Protein AF-A0A1H8F673-F1 (afdb_monomer)

Nearest PDB structures (foldseek):
  5eu0-assembly1_B  TM=6.700E-01  e=2.987E-01  Bartonella rochalimae ATCC BAA-1498
  8jxn-assembly1_B  TM=8.615E-01  e=1.381E+00  Homo sapiens
  8jxm-assembly1_J  TM=8.597E-01  e=1.381E+00  Homo sapiens
  8jxm-assembly1_E  TM=8.597E-01  e=1.381E+00  Homo sapiens
  5i2a-assembly2_B  TM=6.103E-01  e=9.527E+00  Roseburia inulinivorans

Organism: NCBI:txid1173111

Sequence (61 aa):
MKPIKRTEDQIEQMVRQAKATLAIEGMEMSEQDEELIKAKLRGEISRKEFLKRALEMADIG

Structure (mmCIF, N/CA/C/O backbone):
data_AF-A0A1H8F673-F1
#
_entry.id   AF-A0A1H8F673-F1
#
loop_
_atom_site.group_PDB
_atom_site.id
_atom_site.type_symbol
_atom_site.label_atom_id
_atom_site.label_alt_id
_atom_site.label_comp_id
_atom_site.label_asym_id
_atom_site.l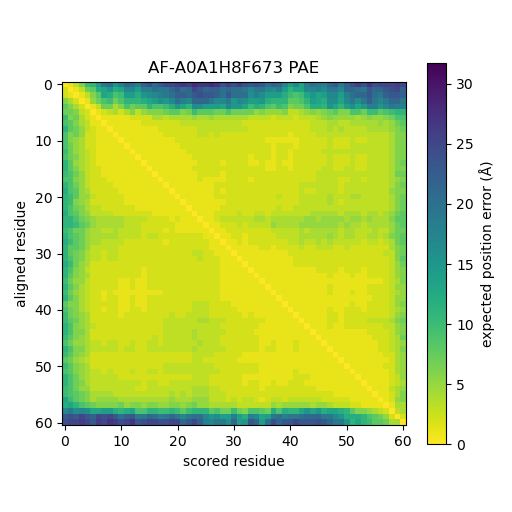abel_entity_id
_atom_site.label_seq_id
_atom_site.pdbx_PDB_ins_code
_atom_site.Cartn_x
_atom_site.Cartn_y
_atom_site.Cartn_z
_atom_site.occupancy
_atom_site.B_iso_or_equiv
_atom_site.auth_seq_id
_atom_site.auth_comp_id
_atom_site.auth_asym_id
_atom_site.auth_atom_id
_atom_site.pdbx_PDB_model_num
ATOM 1 N N . MET A 1 1 ? -1.326 -6.966 19.990 1.00 47.59 1 MET A N 1
ATOM 2 C CA . MET A 1 1 ? -0.478 -5.892 19.422 1.00 47.59 1 MET A CA 1
ATOM 3 C C . MET A 1 1 ? -1.360 -4.668 19.198 1.00 47.59 1 MET A C 1
ATOM 5 O O . MET A 1 1 ? -2.413 -4.832 18.595 1.00 47.59 1 MET A O 1
ATOM 9 N N . LYS A 1 2 ? -1.020 -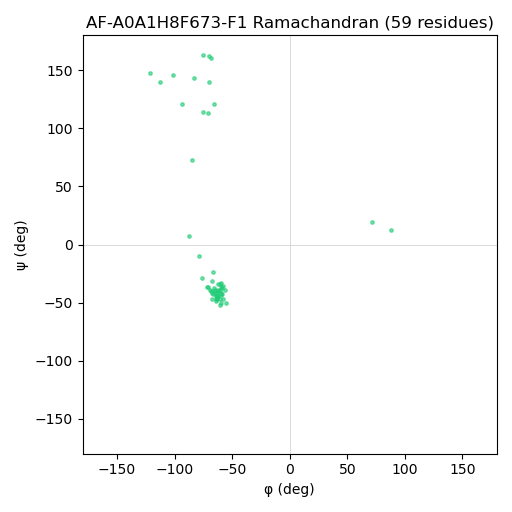3.488 19.738 1.00 47.94 2 LYS A N 1
ATOM 10 C CA . LYS A 1 2 ? -1.782 -2.253 19.456 1.00 47.94 2 LYS A CA 1
ATOM 11 C C . LYS A 1 2 ? -1.532 -1.840 17.994 1.00 47.94 2 LYS A C 1
ATOM 13 O O . LYS A 1 2 ? -0.395 -1.987 17.546 1.00 47.94 2 LYS A O 1
ATOM 18 N N . PRO A 1 3 ? -2.539 -1.367 17.239 1.00 58.81 3 PRO A N 1
ATOM 19 C CA . PRO A 1 3 ? -2.318 -0.925 15.868 1.00 58.81 3 PRO A CA 1
ATOM 20 C C . PRO A 1 3 ? -1.417 0.315 15.878 1.00 58.81 3 PRO A C 1
ATOM 22 O O . PRO A 1 3 ? -1.745 1.324 16.500 1.00 58.81 3 PRO A O 1
ATOM 25 N N . ILE A 1 4 ? -0.262 0.227 15.217 1.00 68.69 4 ILE A N 1
ATOM 26 C CA . ILE A 1 4 ? 0.608 1.382 14.988 1.00 68.69 4 ILE A CA 1
ATOM 27 C C . ILE A 1 4 ? -0.108 2.266 13.966 1.00 68.69 4 ILE A C 1
ATOM 29 O O . ILE A 1 4 ? -0.297 1.851 12.821 1.00 68.69 4 ILE A O 1
ATOM 33 N N . LYS A 1 5 ? -0.537 3.458 14.389 1.00 74.69 5 LYS A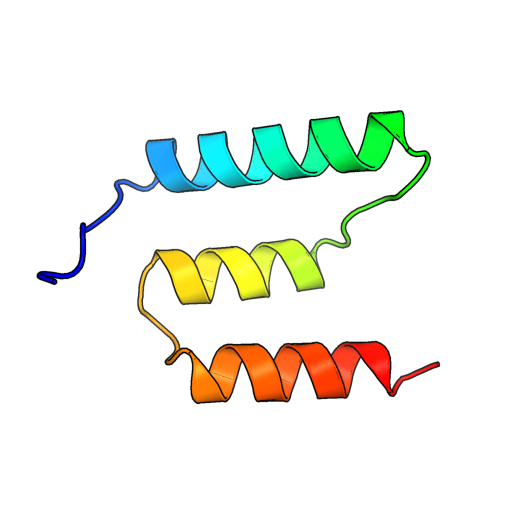 N 1
ATOM 34 C CA . LYS A 1 5 ? -1.105 4.464 13.490 1.00 74.69 5 LYS A CA 1
ATOM 35 C C . LYS A 1 5 ? 0.050 5.092 12.712 1.00 74.69 5 LYS A C 1
ATOM 37 O O . LYS A 1 5 ? 0.923 5.705 13.321 1.00 74.69 5 LYS A O 1
ATOM 42 N N . ARG A 1 6 ? 0.082 4.874 11.398 1.00 86.44 6 ARG A N 1
ATOM 43 C CA . ARG A 1 6 ? 1.083 5.472 10.506 1.00 86.44 6 ARG A CA 1
ATOM 44 C C . ARG A 1 6 ? 0.644 6.879 10.120 1.00 86.44 6 ARG A C 1
ATOM 46 O O . ARG A 1 6 ? -0.554 7.116 9.974 1.00 86.44 6 ARG A O 1
ATOM 53 N N . THR A 1 7 ? 1.593 7.800 9.995 1.00 93.88 7 THR A N 1
ATOM 54 C CA . THR A 1 7 ? 1.341 9.097 9.353 1.00 93.88 7 THR A CA 1
ATOM 55 C C . THR A 1 7 ? 1.268 8.917 7.842 1.00 93.88 7 THR A C 1
ATOM 57 O O . THR A 1 7 ? 1.736 7.908 7.313 1.00 93.88 7 THR A O 1
ATOM 60 N N . GLU A 1 8 ? 0.719 9.902 7.140 1.00 94.31 8 GLU A N 1
ATOM 61 C CA . GLU A 1 8 ? 0.600 9.802 5.687 1.00 94.31 8 GLU A CA 1
ATOM 62 C C . GLU A 1 8 ? 1.964 9.768 4.996 1.00 94.31 8 GLU A C 1
ATOM 64 O O . GLU A 1 8 ? 2.198 8.911 4.150 1.00 94.31 8 GLU A O 1
ATOM 69 N N . ASP A 1 9 ? 2.926 10.556 5.478 1.00 95.81 9 ASP A N 1
ATOM 70 C CA . ASP A 1 9 ? 4.310 10.505 4.993 1.00 95.81 9 ASP A CA 1
ATOM 71 C C . ASP A 1 9 ? 4.948 9.118 5.167 1.00 95.81 9 ASP A C 1
ATOM 73 O O . ASP A 1 9 ? 5.695 8.654 4.305 1.00 95.81 9 ASP A O 1
ATOM 77 N N . GLN A 1 10 ? 4.641 8.418 6.267 1.00 95.75 10 GLN A N 1
ATOM 78 C CA . GLN A 1 10 ? 5.129 7.055 6.489 1.00 95.75 10 GLN A CA 1
ATOM 79 C C . GLN A 1 10 ? 4.487 6.063 5.519 1.00 95.75 10 GLN A C 1
ATOM 81 O O . GLN A 1 10 ? 5.164 5.153 5.044 1.00 95.75 10 GLN A O 1
ATOM 86 N N . ILE A 1 11 ? 3.194 6.219 5.227 1.00 95.88 11 ILE A N 1
ATOM 87 C CA . ILE A 1 11 ? 2.490 5.379 4.253 1.00 95.88 11 ILE A CA 1
ATOM 88 C C . ILE A 1 11 ? 3.086 5.593 2.860 1.00 95.88 11 ILE A C 1
ATOM 90 O O . ILE A 1 11 ? 3.462 4.620 2.208 1.00 95.88 11 ILE A O 1
ATOM 94 N N . GLU A 1 12 ? 3.262 6.846 2.446 1.00 97.00 12 GLU A N 1
ATOM 95 C CA . GLU A 1 12 ? 3.884 7.209 1.170 1.00 97.00 12 GLU A CA 1
ATOM 96 C C . GLU A 1 12 ? 5.312 6.667 1.047 1.00 97.00 12 GLU A C 1
ATOM 98 O O . GLU A 1 12 ? 5.698 6.118 0.013 1.00 97.00 12 GLU A O 1
ATOM 103 N N . GLN A 1 13 ? 6.110 6.761 2.114 1.00 97.12 13 GLN A N 1
ATOM 104 C CA . GLN A 1 13 ? 7.457 6.194 2.132 1.00 97.12 13 GLN A CA 1
ATOM 105 C C . GLN A 1 13 ? 7.437 4.668 1.971 1.00 97.12 13 GLN A C 1
ATOM 107 O O . GLN A 1 13 ? 8.226 4.128 1.196 1.00 97.12 13 GLN A O 1
ATOM 112 N N . MET A 1 14 ? 6.539 3.972 2.672 1.00 95.62 14 MET A N 1
ATOM 113 C CA . MET A 1 14 ? 6.418 2.514 2.589 1.00 95.62 14 MET A CA 1
ATOM 114 C C . MET A 1 14 ? 5.990 2.046 1.197 1.00 95.62 14 MET A C 1
ATOM 116 O O . MET A 1 14 ? 6.576 1.106 0.664 1.00 95.62 14 MET A O 1
ATOM 120 N N . VAL A 1 15 ? 5.000 2.711 0.596 1.00 96.56 15 VAL A N 1
ATOM 121 C CA . VAL A 1 15 ? 4.538 2.403 -0.764 1.00 96.56 15 VAL A CA 1
ATOM 122 C C . VAL A 1 15 ? 5.653 2.655 -1.777 1.00 96.56 15 VAL A C 1
ATOM 124 O O . VAL A 1 15 ? 5.928 1.799 -2.613 1.00 96.56 15 VAL A O 1
ATOM 127 N N . ARG A 1 16 ? 6.360 3.786 -1.670 1.00 96.75 16 ARG A N 1
ATOM 128 C CA . ARG A 1 16 ? 7.492 4.113 -2.549 1.00 96.75 16 ARG A CA 1
ATOM 129 C C . ARG A 1 16 ? 8.611 3.079 -2.469 1.00 96.75 16 ARG A C 1
ATOM 131 O O . ARG A 1 16 ? 9.164 2.704 -3.498 1.00 96.75 16 ARG A O 1
ATOM 138 N N . GLN A 1 17 ? 8.937 2.614 -1.264 1.00 97.12 17 GLN A N 1
ATOM 139 C CA . GLN A 1 17 ? 9.927 1.554 -1.070 1.00 97.12 17 GLN A CA 1
ATOM 140 C C . GLN A 1 17 ? 9.470 0.242 -1.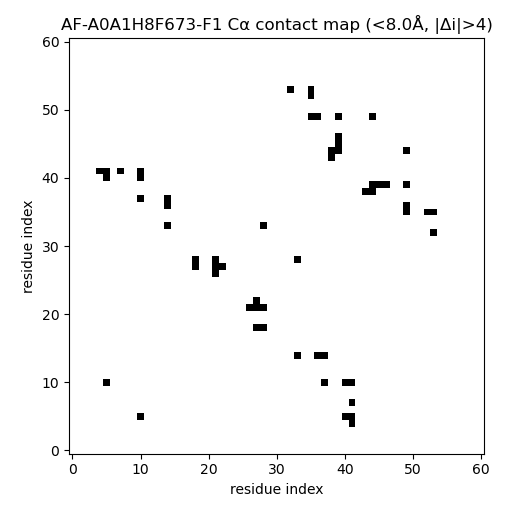713 1.00 97.12 17 GLN A C 1
ATOM 142 O O . GLN A 1 17 ? 10.236 -0.351 -2.465 1.00 97.12 17 GLN A O 1
ATOM 147 N N . ALA A 1 18 ? 8.220 -0.171 -1.486 1.00 96.25 18 ALA A N 1
ATOM 148 C CA . ALA A 1 18 ? 7.667 -1.381 -2.091 1.00 96.25 18 ALA A CA 1
ATOM 149 C C . ALA A 1 18 ? 7.681 -1.317 -3.628 1.00 96.25 18 ALA A C 1
ATOM 151 O O . ALA A 1 18 ? 8.109 -2.270 -4.274 1.00 96.25 18 ALA A O 1
ATOM 152 N N . LYS A 1 19 ? 7.298 -0.174 -4.214 1.00 96.38 19 LYS A N 1
ATOM 153 C CA . LYS A 1 19 ? 7.391 0.070 -5.662 1.00 96.38 19 LYS A CA 1
ATOM 154 C C . LYS A 1 19 ? 8.816 -0.070 -6.187 1.00 96.38 19 LYS A C 1
ATOM 156 O O . LYS A 1 19 ? 9.025 -0.732 -7.195 1.00 96.38 19 LYS A O 1
ATOM 161 N N . ALA A 1 20 ? 9.792 0.529 -5.505 1.00 96.56 20 ALA A N 1
ATOM 162 C CA . ALA A 1 20 ? 11.191 0.431 -5.911 1.00 96.56 20 ALA A CA 1
ATOM 163 C C . ALA A 1 20 ? 11.700 -1.019 -5.860 1.00 96.56 20 ALA A C 1
ATOM 165 O O . ALA A 1 20 ? 12.406 -1.446 -6.768 1.00 96.56 20 ALA A O 1
ATOM 166 N N . THR A 1 21 ? 11.314 -1.787 -4.836 1.00 97.31 21 THR A N 1
ATOM 167 C CA . THR A 1 21 ? 11.657 -3.213 -4.732 1.00 97.31 21 THR A CA 1
ATOM 168 C C . THR A 1 21 ? 11.054 -4.031 -5.872 1.00 97.31 21 THR A C 1
ATOM 170 O O . T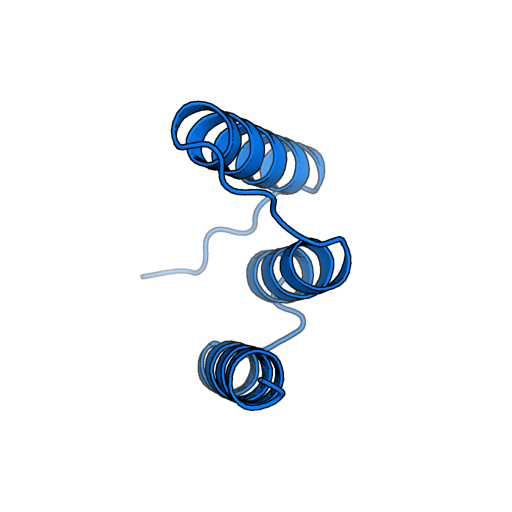HR A 1 21 ? 11.774 -4.806 -6.488 1.00 97.31 21 THR A O 1
ATOM 173 N N . LEU A 1 22 ? 9.776 -3.825 -6.201 1.00 96.44 22 LEU A N 1
ATOM 174 C CA . LEU A 1 22 ? 9.131 -4.513 -7.326 1.00 96.44 22 LEU A CA 1
ATOM 175 C C . LEU A 1 22 ? 9.784 -4.158 -8.667 1.00 96.44 22 LEU A C 1
ATOM 177 O O . LEU A 1 22 ? 10.054 -5.045 -9.472 1.00 96.44 22 LEU A O 1
ATOM 181 N N . ALA A 1 23 ? 10.122 -2.882 -8.869 1.00 96.56 23 ALA A N 1
ATOM 182 C CA . ALA A 1 23 ? 10.763 -2.418 -10.096 1.00 96.56 23 ALA A CA 1
ATOM 183 C C . ALA A 1 23 ? 12.146 -3.056 -10.320 1.00 96.56 23 ALA A C 1
ATOM 185 O O . ALA A 1 23 ? 12.512 -3.331 -11.462 1.00 96.56 23 ALA A O 1
ATOM 186 N N . ILE A 1 24 ? 12.901 -3.339 -9.249 1.00 97.38 24 ILE A N 1
ATOM 187 C CA . ILE A 1 24 ? 14.170 -4.089 -9.336 1.00 97.38 24 ILE A CA 1
ATOM 188 C C . ILE A 1 24 ? 13.940 -5.493 -9.915 1.00 97.38 24 ILE A C 1
ATOM 190 O O . ILE A 1 24 ? 14.784 -5.992 -10.657 1.00 97.38 24 ILE A O 1
ATOM 194 N N . GLU A 1 25 ? 12.798 -6.110 -9.617 1.00 96.19 25 GLU A N 1
ATOM 195 C CA . GLU A 1 25 ? 12.409 -7.430 -10.128 1.00 96.19 25 GLU A CA 1
ATOM 196 C C . GLU A 1 25 ? 11.671 -7.364 -11.478 1.00 96.19 25 GLU A C 1
ATOM 198 O O . GLU A 1 25 ? 11.182 -8.379 -11.969 1.00 96.19 25 GLU A O 1
ATOM 203 N N . GLY A 1 26 ? 11.593 -6.182 -12.103 1.00 96.81 26 GLY A N 1
ATOM 204 C CA . GLY A 1 26 ? 10.871 -5.980 -13.361 1.00 96.81 26 GLY A CA 1
ATOM 205 C C . GLY A 1 26 ? 9.349 -6.048 -13.216 1.00 96.81 26 GLY A C 1
ATOM 206 O O . GLY A 1 26 ? 8.654 -6.260 -14.207 1.00 96.81 26 GLY A O 1
ATOM 207 N N . MET A 1 27 ? 8.830 -5.887 -11.997 1.00 96.06 27 MET A N 1
ATOM 208 C CA . MET A 1 27 ? 7.399 -5.829 -11.710 1.00 96.06 27 MET A CA 1
ATOM 209 C C . MET A 1 27 ? 6.949 -4.383 -11.505 1.00 96.06 27 MET A C 1
ATOM 211 O O . MET A 1 27 ? 7.658 -3.566 -10.915 1.00 96.06 27 MET A O 1
ATOM 215 N N . GLU A 1 28 ? 5.727 -4.081 -11.929 1.00 93.88 28 GLU A N 1
ATOM 216 C CA . GLU A 1 28 ? 5.092 -2.786 -11.702 1.00 93.88 28 GLU A CA 1
ATOM 217 C C . GLU A 1 28 ? 3.908 -2.937 -10.747 1.00 93.88 28 GLU A C 1
ATOM 219 O O . GLU A 1 28 ? 3.144 -3.895 -10.820 1.00 93.88 28 GLU A O 1
ATOM 224 N N . MET A 1 29 ? 3.765 -1.976 -9.834 1.00 94.25 29 MET A N 1
ATOM 225 C CA . MET A 1 29 ? 2.589 -1.861 -8.976 1.00 94.25 29 MET A CA 1
ATOM 226 C C . MET A 1 29 ? 1.606 -0.912 -9.646 1.00 94.25 29 MET A C 1
ATOM 228 O O . MET A 1 29 ? 1.954 0.250 -9.881 1.00 94.25 29 MET A O 1
ATOM 232 N N . SER A 1 30 ? 0.394 -1.386 -9.926 1.00 93.88 30 SER A N 1
ATOM 233 C CA . SER A 1 30 ? -0.640 -0.534 -10.507 1.00 93.88 30 SER A CA 1
ATOM 234 C C . SER A 1 30 ? -1.107 0.532 -9.507 1.00 93.88 30 SER A C 1
ATOM 236 O O . SER A 1 30 ? -0.942 0.400 -8.291 1.00 93.88 30 SER A O 1
ATOM 238 N N . GLU A 1 31 ? -1.737 1.596 -10.007 1.00 94.44 31 GLU A N 1
ATOM 239 C CA . GLU A 1 31 ? -2.373 2.608 -9.148 1.00 94.44 31 GLU A CA 1
ATOM 240 C C . GLU A 1 31 ? -3.466 1.992 -8.258 1.00 94.44 31 GLU A C 1
ATOM 242 O O . GLU A 1 31 ? -3.652 2.392 -7.110 1.00 94.44 31 GLU A O 1
ATOM 247 N N . GLN A 1 32 ? -4.161 0.970 -8.762 1.00 94.69 32 GLN A N 1
ATOM 248 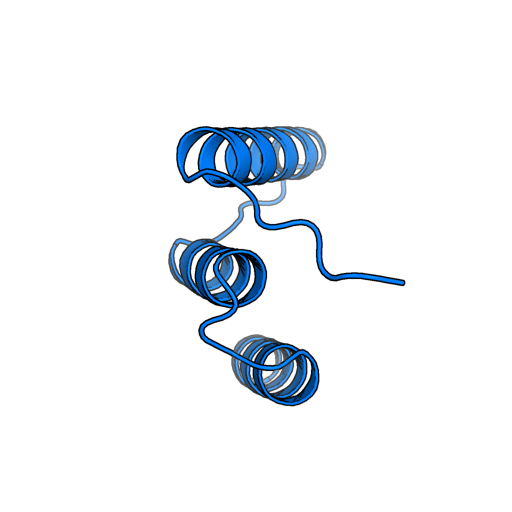C CA . GLN A 1 32 ? -5.215 0.266 -8.033 1.00 94.69 32 GLN A CA 1
ATOM 249 C C . GLN A 1 32 ? -4.644 -0.534 -6.853 1.00 94.69 32 GLN A C 1
ATOM 251 O O . GLN A 1 32 ? -5.223 -0.520 -5.763 1.00 94.69 32 GLN A O 1
ATOM 256 N N . ASP A 1 33 ? -3.490 -1.185 -7.043 1.00 94.75 33 ASP A N 1
ATOM 257 C CA . ASP A 1 33 ? -2.780 -1.895 -5.972 1.00 94.75 33 ASP A CA 1
ATOM 258 C C . ASP A 1 33 ? -2.323 -0.924 -4.883 1.00 94.75 33 ASP A C 1
ATOM 260 O O . ASP A 1 33 ? -2.489 -1.182 -3.687 1.00 94.75 33 ASP A O 1
ATOM 264 N N . GLU A 1 34 ? -1.774 0.220 -5.295 1.00 96.25 34 GLU A N 1
ATOM 265 C CA . GLU A 1 34 ? -1.327 1.268 -4.386 1.00 96.25 34 GLU A CA 1
ATOM 266 C C . GLU A 1 34 ? -2.474 1.790 -3.517 1.00 96.25 34 GLU A C 1
ATOM 268 O O . GLU A 1 34 ? -2.340 1.825 -2.290 1.00 96.25 34 GLU A O 1
ATOM 273 N N . GLU A 1 35 ? -3.609 2.149 -4.118 1.00 96.75 35 GLU A N 1
ATOM 274 C CA . GLU A 1 35 ? -4.766 2.649 -3.371 1.00 96.75 35 GLU A CA 1
ATOM 275 C C . GLU A 1 35 ? -5.313 1.601 -2.395 1.00 96.75 35 GLU A C 1
ATOM 277 O O . GLU A 1 35 ? -5.631 1.918 -1.242 1.00 96.75 35 GLU A O 1
ATOM 282 N N . LEU A 1 36 ? -5.340 0.326 -2.794 1.00 97.19 36 LEU A N 1
ATOM 283 C CA . LEU A 1 36 ? -5.761 -0.763 -1.916 1.00 97.19 36 LEU A CA 1
ATOM 284 C C . LEU A 1 36 ? -4.814 -0.934 -0.712 1.00 97.19 36 LEU A C 1
ATOM 286 O O . LEU A 1 36 ? -5.266 -1.111 0.430 1.00 97.19 36 LEU A O 1
ATOM 290 N N . ILE A 1 37 ? -3.500 -0.853 -0.942 1.00 96.38 37 ILE A N 1
ATOM 291 C CA . ILE A 1 37 ? -2.476 -0.916 0.110 1.00 96.38 37 ILE A CA 1
ATOM 292 C C . ILE A 1 37 ? -2.602 0.287 1.053 1.00 96.38 37 ILE A C 1
ATOM 294 O O . ILE A 1 37 ? -2.619 0.105 2.278 1.00 96.38 37 ILE A O 1
ATOM 298 N N . LYS A 1 38 ? -2.743 1.505 0.516 1.00 96.69 38 LYS A N 1
ATOM 299 C CA . LYS A 1 38 ? -2.905 2.732 1.310 1.00 96.69 38 LYS A CA 1
ATOM 300 C C . LYS A 1 38 ? -4.156 2.668 2.181 1.00 96.69 38 LYS A C 1
ATOM 302 O O . LYS A 1 38 ? -4.043 2.867 3.391 1.00 96.69 38 LYS A O 1
ATOM 307 N N . ALA A 1 39 ? -5.306 2.267 1.638 1.00 96.25 39 ALA A N 1
ATOM 308 C CA . ALA A 1 39 ? -6.543 2.108 2.408 1.00 96.25 39 ALA A CA 1
ATOM 309 C C . ALA A 1 39 ? -6.376 1.139 3.596 1.00 96.25 39 ALA A C 1
ATOM 311 O O . ALA A 1 39 ? -6.854 1.380 4.714 1.00 96.25 39 ALA A O 1
ATOM 312 N N . LYS A 1 40 ? -5.633 0.038 3.406 1.00 95.94 40 LYS A N 1
ATOM 313 C CA . LYS A 1 40 ? -5.323 -0.903 4.494 1.00 95.94 40 LYS A CA 1
ATOM 314 C C . LYS A 1 40 ? -4.408 -0.284 5.549 1.00 95.94 40 LYS A C 1
ATOM 316 O O . LYS A 1 40 ? -4.630 -0.541 6.741 1.00 95.94 40 LYS A O 1
ATOM 321 N N . LEU A 1 41 ? -3.394 0.477 5.139 1.00 94.56 41 LEU A N 1
ATOM 322 C CA . LEU A 1 41 ? -2.424 1.121 6.030 1.00 94.56 41 LEU A CA 1
ATOM 323 C C . LEU A 1 41 ? -3.031 2.291 6.817 1.00 94.56 41 LEU A C 1
ATOM 325 O O . LEU A 1 41 ? -2.721 2.426 8.003 1.00 94.56 41 LEU A O 1
ATOM 329 N N . ARG A 1 42 ? -3.942 3.057 6.202 1.00 94.62 42 ARG A N 1
ATOM 330 C CA . ARG A 1 42 ? -4.763 4.101 6.845 1.00 94.62 42 ARG A CA 1
ATOM 331 C C . ARG A 1 42 ? -5.764 3.521 7.846 1.00 94.62 42 ARG A C 1
ATOM 333 O O . ARG A 1 42 ? -6.170 4.191 8.792 1.00 94.62 42 ARG A O 1
ATOM 340 N N . GLY A 1 43 ? -6.121 2.247 7.678 1.00 93.38 43 GLY A N 1
ATOM 341 C CA . GLY A 1 43 ? -7.086 1.548 8.527 1.00 93.38 43 GLY A CA 1
ATOM 342 C C . GLY A 1 43 ? -8.537 1.703 8.072 1.00 93.38 43 GLY A C 1
ATOM 343 O O . GLY A 1 43 ? -9.435 1.314 8.812 1.00 93.38 43 GLY A O 1
ATOM 344 N N . GLU A 1 44 ? -8.759 2.215 6.862 1.00 96.12 44 GLU A N 1
ATOM 345 C CA . GLU A 1 44 ? -10.078 2.390 6.237 1.00 96.12 44 GLU A CA 1
ATOM 346 C C . GLU A 1 44 ? -10.735 1.043 5.917 1.00 96.12 44 GLU A C 1
ATOM 348 O O . GLU A 1 44 ? -11.953 0.900 5.999 1.00 96.12 44 GLU A O 1
ATOM 353 N N . ILE A 1 45 ? -9.919 0.028 5.608 1.00 96.56 45 ILE A N 1
ATOM 354 C CA . ILE A 1 45 ? -10.377 -1.340 5.360 1.00 96.56 45 ILE A CA 1
ATOM 355 C C . ILE A 1 45 ? -9.744 -2.355 6.317 1.00 96.56 45 ILE A C 1
ATOM 357 O O . ILE A 1 45 ? -8.586 -2.260 6.758 1.00 96.56 45 ILE A O 1
ATOM 361 N N . SER A 1 46 ? -10.522 -3.390 6.631 1.00 96.50 46 SER A N 1
ATOM 362 C CA . SER A 1 46 ? -10.052 -4.527 7.421 1.00 96.50 46 SER A CA 1
ATOM 363 C C . SER A 1 46 ? -9.053 -5.378 6.628 1.00 96.50 46 SER A C 1
ATOM 365 O O . SER A 1 46 ? -8.992 -5.323 5.403 1.00 96.50 46 SER A O 1
ATOM 367 N N . ARG A 1 47 ? -8.276 -6.226 7.318 1.00 95.56 47 ARG A N 1
ATOM 368 C CA . ARG A 1 47 ? -7.417 -7.215 6.638 1.00 95.56 47 ARG A CA 1
ATOM 369 C 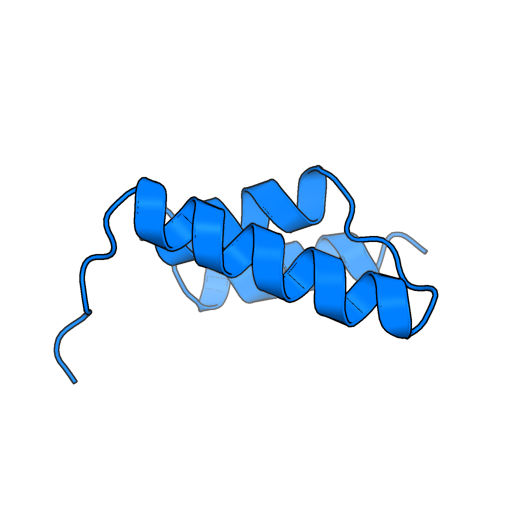C . ARG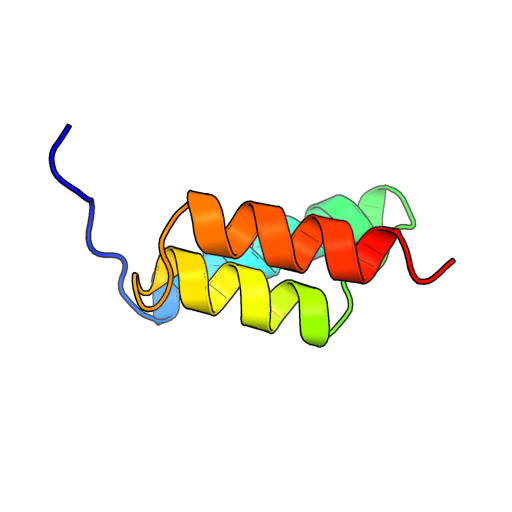 A 1 47 ? -8.232 -8.176 5.765 1.00 95.56 47 ARG A C 1
ATOM 371 O O . ARG A 1 47 ? -7.765 -8.554 4.701 1.00 95.56 47 ARG A O 1
ATOM 378 N N . LYS A 1 48 ? -9.432 -8.563 6.214 1.00 97.62 48 LYS A N 1
ATOM 379 C CA . LYS A 1 48 ? -10.329 -9.449 5.459 1.00 97.62 48 LYS A CA 1
ATOM 380 C C . LYS A 1 48 ? -10.773 -8.792 4.152 1.00 97.62 48 LYS A C 1
ATOM 382 O O . LYS A 1 48 ? -10.719 -9.432 3.113 1.00 97.62 48 LYS A O 1
ATOM 387 N N . GLU A 1 49 ? -11.158 -7.520 4.218 1.00 97.81 49 GLU A N 1
ATOM 388 C CA . GLU A 1 49 ? -11.580 -6.750 3.045 1.00 97.81 49 GLU A CA 1
ATOM 389 C C . GLU A 1 49 ? -10.420 -6.520 2.071 1.00 97.81 49 GLU A C 1
ATOM 391 O O . GLU A 1 49 ? -10.583 -6.719 0.874 1.00 97.81 49 GLU A O 1
ATOM 396 N N . PHE A 1 50 ? -9.231 -6.188 2.585 1.00 97.56 50 PHE A N 1
ATOM 397 C CA . PHE A 1 50 ? -8.020 -6.060 1.773 1.00 97.56 50 PHE A CA 1
ATOM 398 C C . PHE A 1 50 ? -7.727 -7.334 0.970 1.00 97.56 50 PHE A C 1
ATOM 400 O O . PHE A 1 50 ? -7.553 -7.266 -0.239 1.00 97.56 50 PHE A O 1
ATOM 407 N N . LEU A 1 51 ? -7.725 -8.500 1.630 1.00 97.19 51 LEU A N 1
ATOM 408 C CA . LEU A 1 51 ? -7.454 -9.777 0.961 1.00 97.19 51 LEU A CA 1
ATOM 409 C C . LEU A 1 51 ? -8.532 -10.144 -0.060 1.00 97.19 51 LEU A C 1
ATOM 411 O O . LEU A 1 51 ? -8.204 -10.682 -1.109 1.00 97.19 51 LEU A O 1
ATOM 415 N N . LYS A 1 52 ? -9.801 -9.850 0.246 1.00 96.81 52 LYS A N 1
ATOM 416 C CA . LYS A 1 52 ? -10.910 -10.082 -0.679 1.00 96.81 52 LYS A CA 1
ATOM 417 C C . LYS A 1 52 ? -10.715 -9.279 -1.971 1.00 96.81 52 LYS A C 1
ATOM 419 O O . LYS A 1 52 ? -10.731 -9.870 -3.040 1.00 96.81 52 LYS A O 1
ATOM 424 N N . ARG A 1 53 ? -10.471 -7.968 -1.865 1.00 96.31 53 ARG A N 1
ATOM 425 C CA . ARG A 1 53 ? -10.272 -7.098 -3.036 1.00 96.31 53 ARG A CA 1
ATOM 426 C C . ARG A 1 53 ? -9.006 -7.441 -3.813 1.00 96.31 53 ARG A C 1
ATOM 428 O O . ARG A 1 53 ? -9.042 -7.462 -5.032 1.00 96.31 53 ARG A O 1
ATOM 435 N N . ALA A 1 54 ? -7.912 -7.751 -3.114 1.00 95.69 54 ALA A N 1
ATOM 436 C CA . ALA A 1 54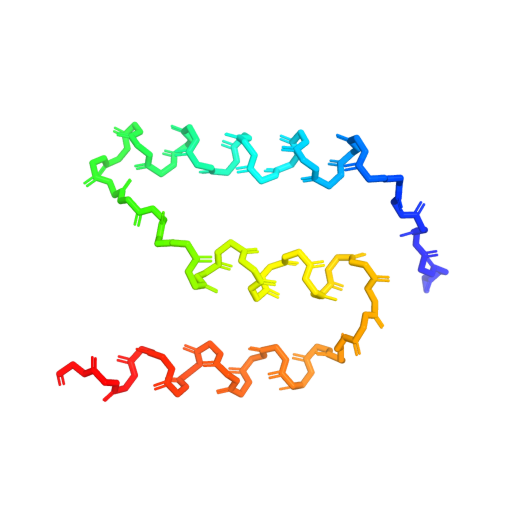 ? -6.671 -8.174 -3.758 1.00 95.69 54 ALA A CA 1
ATOM 437 C C . ALA A 1 54 ? -6.873 -9.454 -4.585 1.00 95.69 54 ALA A C 1
ATOM 439 O O . ALA A 1 54 ? -6.344 -9.564 -5.684 1.00 95.69 54 ALA A O 1
ATOM 440 N N . LEU A 1 55 ? -7.670 -10.404 -4.077 1.00 94.88 55 LEU A N 1
ATOM 441 C CA . LEU A 1 55 ? -8.026 -11.608 -4.823 1.00 94.88 55 LEU A CA 1
ATOM 442 C C . LEU A 1 55 ? -8.910 -11.280 -6.030 1.00 94.88 55 LEU A C 1
ATOM 444 O O . LEU A 1 55 ? -8.614 -11.741 -7.121 1.00 94.88 55 LEU A O 1
ATOM 448 N N . GLU A 1 56 ? -9.947 -10.460 -5.849 1.00 94.38 56 GLU A N 1
ATOM 449 C CA . GLU A 1 56 ? -10.826 -10.028 -6.947 1.00 94.38 56 GLU A CA 1
ATOM 450 C C . GLU A 1 56 ? -10.049 -9.317 -8.065 1.00 94.38 56 GLU A C 1
ATOM 452 O O . GLU A 1 56 ? -10.370 -9.499 -9.231 1.00 94.38 56 GLU A O 1
ATOM 457 N N . MET A 1 57 ? -9.014 -8.544 -7.729 1.00 91.25 57 MET A N 1
ATOM 458 C CA . MET A 1 57 ? -8.137 -7.900 -8.711 1.00 91.25 57 MET A CA 1
ATOM 459 C C . MET A 1 57 ? -7.236 -8.900 -9.445 1.00 91.25 57 MET A C 1
ATOM 461 O O . MET A 1 57 ? -6.993 -8.729 -10.634 1.00 91.25 57 MET A O 1
ATOM 465 N N . ALA A 1 58 ? -6.760 -9.940 -8.757 1.00 87.38 58 ALA A N 1
ATOM 466 C CA . ALA A 1 58 ? -5.909 -10.973 -9.346 1.00 87.38 58 ALA A CA 1
ATOM 467 C C . ALA A 1 58 ? -6.682 -11.979 -10.219 1.00 87.38 58 ALA A C 1
ATOM 469 O O . ALA A 1 58 ? -6.103 -12.536 -11.146 1.00 87.38 58 ALA A O 1
ATOM 470 N N . ASP A 1 59 ? -7.966 -12.212 -9.924 1.00 76.88 59 ASP A N 1
ATOM 471 C CA . ASP A 1 59 ? -8.850 -13.120 -10.678 1.00 76.88 59 ASP A CA 1
ATOM 472 C C . ASP A 1 59 ? -9.381 -12.494 -11.983 1.00 76.88 59 ASP A C 1
ATOM 474 O O . ASP A 1 59 ? -9.978 -13.180 -12.811 1.00 76.88 59 ASP A O 1
ATOM 478 N N . ILE A 1 60 ? -9.172 -11.189 -12.189 1.00 60.16 60 ILE A N 1
ATOM 479 C CA . ILE A 1 60 ? -9.398 -10.529 -13.481 1.00 60.16 60 ILE A CA 1
ATOM 480 C C . ILE A 1 60 ? -8.118 -10.721 -14.311 1.00 60.16 60 ILE A C 1
ATOM 482 O O . ILE A 1 60 ? -7.317 -9.802 -14.476 1.00 60.16 60 ILE A O 1
ATOM 486 N N . GLY A 1 61 ? -7.913 -11.953 -14.784 1.00 48.72 61 GLY A N 1
ATOM 487 C CA . GLY A 1 61 ? -6.795 -12.378 -15.631 1.00 48.72 61 GLY A CA 1
ATOM 488 C C . GLY A 1 61 ? -7.224 -13.425 -16.644 1.00 48.72 61 GLY A C 1
ATOM 489 O O . GLY A 1 61 ? -7.808 -14.444 -16.218 1.00 48.72 61 GLY A O 1
#

InterPro domains:
  IPR033788 Antitoxin VbhA-like [cd11586] (13-56)
  IPR041535 Antitoxin VbhA [PF18495] (15-55)
  IPR043038 Antitoxin VbhA domain superfamily [G3DSA:1.10.8.1050] (7-59)

Solvent-accessible surface area (backbone atoms only — not comparable to full-atom values): 3719 Å² total; per-residue (Å²): 132,82,84,81,82,64,53,69,69,55,50,55,51,52,52,53,50,52,44,53,56,35,46,75,73,74,41,82,76,52,72,67,55,49,52,52,52,48,36,43,63,76,58,80,40,52,74,68,55,46,52,52,51,55,47,59,59,63,67,71,114

Secondary structure (DSSP, 8-state):
-------HHHHHHHHHHHHHHHHHTT----HHHHHHHHHHHHTSS-HHHHHHHHHHHHS--

Mean predicted aligned error: 4.36 Å

Foldseek 3Di:
DPQDQDDPVRLVVVLVVVQVVCVVVVHHDDPVNSVLSSCVNNVVDDPVVSVVVVVVVVVVD

Radius of gyration: 12.48 Å; Cα contacts (8 Å, |Δi|>4): 30; chains: 1; bounding box: 26×24×35 Å

pLDDT: mean 90.94, std 12.68, range [47.59, 97.81]